Protein AF-A0A915MHI9-F1 (afdb_monomer_lite)

Organism: Meloidogyne javanica (NCBI:txid6303)

Sequence (144 aa):
MTSDWVANRLLLVGNRALMQIQLDQLQQDSATTISPKRLFQLSMGAQDAKQLIFDPFTNTAILLTKNGSLLALNLNNGSETNLELTTGCLKQKTITSIVGEFIWNRAASPQLYALTWNGLMELKLGSDNCPEVNVNWEMFGGTL

Foldseek 3Di:
DPCPPDDQWDWDAAPQFIWIFGVVQVPPDDDDPGDTHTQEGHDPQQNAFDDWDAWPLQRWIWTAGPQQWIWIARSVVRDIDTQVVQAQCCPPWRFPDKDFADDPPDPDTTFIWTQTPVAIWGDDRNYSDIDGDDDPCVVVVDDD

pLDDT: mean 84.62, std 13.31, range [30.89, 95.94]

Radius of gyration: 17.32 Å; chains: 1; bounding box: 49×43×46 Å

Structure (mmCIF, N/CA/C/O backbone):
data_AF-A0A915MHI9-F1
#
_entry.id   AF-A0A915MHI9-F1
#
loop_
_atom_site.group_PDB
_atom_site.id
_atom_site.type_symbol
_atom_site.label_atom_id
_atom_site.label_alt_id
_atom_site.label_comp_id
_atom_site.label_asym_id
_atom_site.label_entity_id
_atom_site.label_seq_id
_atom_site.pdbx_PDB_ins_code
_atom_site.Cartn_x
_atom_site.Cartn_y
_atom_site.Cartn_z
_atom_site.occupancy
_atom_site.B_iso_or_equiv
_atom_site.auth_seq_id
_atom_site.auth_comp_id
_atom_site.auth_asym_id
_atom_site.auth_atom_id
_atom_site.pdbx_PDB_model_num
ATOM 1 N N . MET A 1 1 ? -5.800 30.569 2.174 1.00 32.75 1 MET A N 1
ATOM 2 C CA . MET A 1 1 ? -5.710 29.222 1.576 1.00 32.75 1 MET A CA 1
ATOM 3 C C . MET A 1 1 ? -4.619 28.478 2.315 1.00 32.75 1 MET A C 1
ATOM 5 O O . MET A 1 1 ? -3.452 28.609 1.979 1.00 32.75 1 MET A O 1
ATOM 9 N N . THR A 1 2 ? -4.982 27.825 3.411 1.00 30.89 2 THR A N 1
ATOM 10 C CA . THR A 1 2 ? -4.089 26.924 4.138 1.00 30.89 2 THR A CA 1
ATOM 11 C C . THR A 1 2 ? -3.989 25.619 3.359 1.00 30.89 2 THR A C 1
ATOM 13 O O . THR A 1 2 ? -4.965 25.157 2.776 1.00 30.89 2 THR A O 1
ATOM 16 N N . SER A 1 3 ? -2.780 25.077 3.294 1.00 35.47 3 SER A N 1
ATOM 17 C CA . SER A 1 3 ? -2.458 23.783 2.704 1.00 35.47 3 SER A CA 1
ATOM 18 C C . SER A 1 3 ? -3.251 22.659 3.394 1.00 35.47 3 SER A C 1
ATOM 20 O O . SER A 1 3 ? -2.765 22.053 4.342 1.00 35.47 3 SER A O 1
ATOM 22 N N . ASP A 1 4 ? -4.452 22.360 2.898 1.00 41.31 4 ASP A N 1
ATOM 23 C CA . ASP A 1 4 ? -5.300 21.215 3.292 1.00 41.31 4 ASP A CA 1
ATOM 24 C C . ASP A 1 4 ? -4.775 19.857 2.768 1.00 41.31 4 ASP A C 1
ATOM 26 O O . ASP A 1 4 ? -5.463 18.839 2.811 1.00 41.31 4 ASP A O 1
ATOM 30 N N . TRP A 1 5 ? -3.573 19.825 2.184 1.00 46.56 5 TRP A N 1
ATOM 31 C CA . TRP A 1 5 ? -3.235 18.800 1.191 1.00 46.56 5 TRP A CA 1
ATOM 32 C C . TRP A 1 5 ? -2.634 17.516 1.761 1.00 46.56 5 TRP A C 1
ATOM 34 O O . TRP A 1 5 ? -2.478 16.552 1.018 1.00 46.56 5 TRP A O 1
ATOM 44 N N . VAL A 1 6 ? -2.344 17.432 3.062 1.00 54.94 6 VAL A N 1
ATOM 45 C CA . VAL A 1 6 ? -1.810 16.192 3.644 1.00 54.94 6 VAL A CA 1
ATOM 46 C C . VAL A 1 6 ? -2.464 15.916 4.992 1.00 54.94 6 VAL A C 1
ATOM 48 O O . VAL A 1 6 ? -2.006 16.362 6.034 1.00 54.94 6 VAL A O 1
ATOM 51 N N . ALA A 1 7 ? -3.565 15.166 4.926 1.00 60.69 7 ALA A N 1
ATOM 52 C CA . ALA A 1 7 ? -4.145 14.371 6.004 1.00 60.69 7 ALA A CA 1
ATOM 53 C C . ALA A 1 7 ? -4.250 15.057 7.384 1.00 60.69 7 ALA A C 1
ATOM 55 O O . ALA A 1 7 ? -3.417 14.843 8.260 1.00 60.69 7 ALA A O 1
ATOM 56 N N . ASN A 1 8 ? -5.386 15.716 7.656 1.00 76.88 8 ASN A N 1
ATOM 57 C CA . ASN A 1 8 ? -5.801 16.097 9.022 1.00 76.88 8 ASN A CA 1
ATOM 58 C C . ASN A 1 8 ? -6.204 14.877 9.892 1.00 76.88 8 ASN A C 1
ATOM 60 O O . ASN A 1 8 ? -7.083 14.926 10.753 1.00 76.88 8 ASN A O 1
ATOM 64 N N . ARG A 1 9 ? -5.608 13.716 9.617 1.00 83.81 9 ARG A N 1
ATOM 65 C CA . ARG A 1 9 ? -5.910 12.460 10.287 1.00 83.81 9 ARG A CA 1
ATOM 66 C C . ARG A 1 9 ? -4.714 11.526 10.307 1.00 83.81 9 ARG A C 1
ATOM 68 O O . ARG A 1 9 ? -3.982 11.418 9.328 1.00 83.81 9 ARG A O 1
ATOM 75 N N . LEU A 1 10 ? -4.603 10.767 11.387 1.00 87.50 10 LEU A N 1
ATOM 76 C CA . LEU A 1 10 ? -3.726 9.610 11.490 1.00 87.50 10 LEU A CA 1
ATOM 77 C C . LEU A 1 10 ? -4.542 8.344 11.221 1.00 87.50 10 LEU A C 1
ATOM 79 O O . LEU A 1 10 ? -5.592 8.139 11.834 1.00 87.50 10 LEU A O 1
ATOM 83 N N . LEU A 1 11 ? -4.059 7.497 10.314 1.00 91.00 11 LEU A N 1
ATOM 84 C CA . LEU A 1 11 ? -4.634 6.181 10.049 1.00 91.00 11 LEU A CA 1
ATOM 85 C C . LEU A 1 11 ? -3.812 5.106 10.753 1.00 91.00 11 LEU A C 1
ATOM 87 O O . LEU A 1 11 ? -2.584 5.123 10.720 1.00 91.00 11 LEU A O 1
ATOM 91 N N . LEU A 1 12 ? -4.506 4.169 11.386 1.00 89.44 12 LEU A N 1
ATOM 92 C CA . LEU A 1 12 ? -3.918 3.096 12.178 1.00 89.44 12 LEU A CA 1
ATOM 93 C C . LEU A 1 12 ? -4.581 1.778 11.802 1.00 89.44 12 LEU A C 1
ATOM 95 O O . LEU A 1 12 ? -5.796 1.723 11.621 1.00 89.44 12 LEU A O 1
ATOM 99 N N . VAL A 1 13 ? -3.801 0.704 11.745 1.00 90.50 13 VAL A N 1
ATOM 100 C CA . VAL A 1 13 ? -4.336 -0.650 11.599 1.00 90.50 13 VAL A CA 1
ATOM 101 C C . VAL A 1 13 ? -4.079 -1.413 12.887 1.00 90.50 13 VAL A C 1
ATOM 103 O O . VAL A 1 13 ? -2.950 -1.492 13.359 1.00 90.50 13 VAL A O 1
ATOM 106 N N . GLY A 1 14 ? -5.136 -1.964 13.472 1.00 85.44 14 GLY A N 1
ATOM 107 C CA . GLY A 1 14 ? -5.048 -2.724 14.714 1.00 85.44 14 GLY A CA 1
ATOM 108 C C . GLY A 1 14 ? -6.324 -3.511 14.958 1.00 85.44 14 GLY A C 1
ATOM 109 O O . GLY A 1 14 ? -7.402 -3.096 14.538 1.00 85.44 14 GLY A O 1
ATOM 110 N N . ASN A 1 15 ? -6.209 -4.675 15.600 1.00 84.62 15 ASN A N 1
ATOM 111 C CA . ASN A 1 15 ? -7.344 -5.565 15.877 1.00 84.62 15 ASN A CA 1
ATOM 112 C C . ASN A 1 15 ? -8.214 -5.854 14.637 1.00 84.62 15 ASN A C 1
ATOM 114 O O . ASN A 1 15 ? -9.439 -5.951 14.733 1.00 84.62 15 ASN A O 1
ATOM 118 N N . ARG A 1 16 ? -7.572 -6.000 13.465 1.00 88.06 16 ARG A N 1
ATOM 119 C CA . ARG A 1 16 ? -8.225 -6.223 12.162 1.00 88.06 16 ARG A CA 1
ATOM 120 C C . ARG A 1 16 ? -9.171 -5.093 11.745 1.00 88.06 16 ARG A C 1
ATOM 122 O O . ARG A 1 16 ? -10.142 -5.333 11.041 1.00 88.06 16 ARG A O 1
ATOM 129 N N . ALA A 1 17 ? -8.929 -3.875 12.194 1.00 91.56 17 ALA A N 1
ATOM 130 C CA . ALA A 1 17 ? -9.712 -2.717 11.809 1.00 91.56 17 ALA A CA 1
ATOM 131 C C . ALA A 1 17 ? -8.793 -1.618 11.289 1.00 91.56 17 ALA A C 1
ATOM 133 O O . ALA A 1 17 ? -7.703 -1.407 11.828 1.00 91.56 17 ALA A O 1
ATOM 134 N N . LEU A 1 18 ? -9.271 -0.892 10.278 1.00 93.19 18 LEU A N 1
ATOM 135 C CA . LEU A 1 18 ? -8.727 0.420 9.966 1.00 93.19 18 LEU A CA 1
ATOM 136 C C . LEU A 1 18 ? -9.373 1.424 10.920 1.00 93.19 18 LEU A C 1
ATOM 138 O O . LEU A 1 18 ? -10.599 1.502 11.035 1.00 93.19 18 LEU A O 1
ATOM 142 N N . MET A 1 19 ? -8.541 2.173 11.625 1.00 92.50 19 MET A N 1
ATOM 143 C CA . MET A 1 19 ? -8.935 3.175 12.6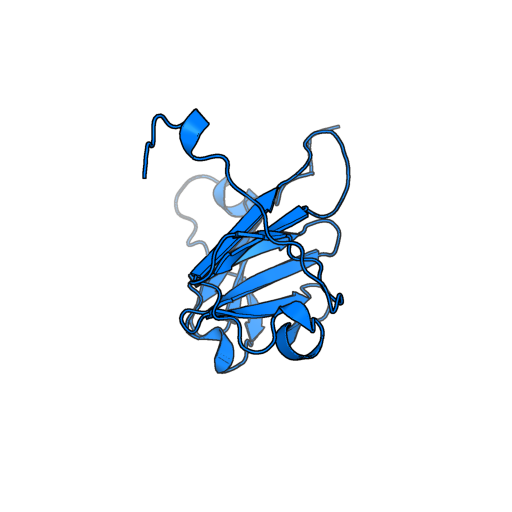03 1.00 92.50 19 MET A CA 1
ATOM 144 C C . MET A 1 19 ? -8.366 4.534 12.209 1.00 92.50 19 MET A C 1
ATOM 146 O O . MET A 1 19 ? -7.355 4.626 11.514 1.00 92.50 19 MET A O 1
ATOM 150 N N . GLN A 1 20 ? -9.020 5.590 12.674 1.00 91.56 20 GLN A N 1
ATOM 151 C CA . GLN A 1 20 ? -8.653 6.968 12.403 1.00 91.56 20 GLN A CA 1
ATOM 152 C C . GLN A 1 20 ? -8.643 7.790 13.690 1.00 91.56 20 GLN A C 1
ATOM 154 O O . GLN A 1 20 ? -9.551 7.680 14.512 1.00 91.56 20 GLN A O 1
ATOM 159 N N . ILE A 1 21 ? -7.654 8.667 13.813 1.00 88.44 21 ILE A N 1
ATOM 160 C CA . ILE A 1 21 ? -7.620 9.762 14.785 1.00 88.44 21 ILE A CA 1
ATOM 161 C C . ILE A 1 21 ? -7.638 11.070 13.990 1.00 88.44 21 ILE A C 1
ATOM 163 O O . ILE A 1 21 ? -6.865 11.201 13.044 1.00 88.44 21 ILE A O 1
ATOM 167 N N . GLN A 1 22 ? -8.512 12.017 14.336 1.00 85.62 22 GLN A N 1
ATOM 168 C CA . GLN A 1 22 ? -8.476 13.360 13.738 1.00 85.62 22 GLN A CA 1
ATOM 169 C C . GLN A 1 22 ? -7.397 14.187 14.437 1.00 85.62 22 GLN A C 1
ATOM 171 O O . GLN A 1 22 ? -7.354 14.189 15.667 1.00 85.62 22 GLN A O 1
ATOM 176 N N . LEU A 1 23 ? -6.530 14.881 13.694 1.00 81.75 23 LEU A N 1
ATOM 177 C CA . LEU A 1 23 ? -5.418 15.607 14.327 1.00 81.75 23 LEU A CA 1
ATOM 178 C C . LEU A 1 23 ? -5.902 16.835 15.113 1.00 81.75 23 LEU A C 1
ATOM 180 O O . LEU A 1 23 ? -5.287 17.167 16.121 1.00 81.75 23 LEU A O 1
ATOM 184 N N . ASP A 1 24 ? -7.051 17.421 14.762 1.00 78.88 24 ASP A N 1
ATOM 185 C CA . ASP A 1 24 ? -7.695 18.482 15.558 1.00 78.88 24 ASP A CA 1
ATOM 186 C C . ASP A 1 24 ? -7.978 18.044 17.010 1.00 78.88 24 ASP A C 1
ATOM 188 O O . ASP A 1 24 ? -7.951 18.858 17.930 1.00 78.88 24 ASP A O 1
ATOM 192 N N . GLN A 1 25 ? -8.211 16.744 17.241 1.00 73.75 25 GLN A N 1
ATOM 193 C CA . GLN A 1 25 ? -8.407 16.192 18.589 1.00 73.75 25 GLN A CA 1
ATOM 194 C C . GLN A 1 25 ? -7.110 16.167 19.406 1.00 73.75 25 GLN A C 1
ATOM 196 O O . GLN A 1 25 ? -7.172 16.123 20.630 1.00 73.75 25 GLN A O 1
ATOM 201 N N . LEU A 1 26 ? -5.947 16.182 18.745 1.00 72.38 26 LEU A N 1
ATOM 202 C CA . LEU A 1 26 ? -4.634 16.216 19.394 1.00 72.38 26 LEU A CA 1
ATOM 203 C C . LEU A 1 26 ? -4.241 17.632 19.832 1.00 72.38 26 LEU A C 1
ATOM 205 O O . LEU A 1 26 ? -3.399 17.779 20.711 1.00 72.38 26 LEU A O 1
ATOM 209 N N . GLN A 1 27 ? -4.818 18.662 19.207 1.00 70.31 27 GLN A N 1
ATOM 210 C CA . GLN A 1 27 ? -4.497 20.068 19.473 1.00 70.31 27 GLN A CA 1
ATOM 211 C C . GLN A 1 27 ? -5.282 20.658 20.654 1.00 70.31 27 GLN A C 1
ATOM 213 O O . GLN A 1 27 ? -4.983 21.764 21.096 1.00 70.31 27 GLN A O 1
ATOM 218 N N . GLN A 1 28 ? -6.288 19.946 21.170 1.00 66.62 28 GLN A N 1
ATOM 219 C CA . GLN A 1 28 ? -7.035 20.367 22.353 1.00 66.62 28 GLN A CA 1
ATOM 220 C C . GLN A 1 28 ? -6.278 19.929 23.613 1.00 66.62 28 GLN A C 1
ATOM 222 O O . GLN A 1 28 ? -6.213 18.743 23.932 1.00 66.62 28 GLN A O 1
ATOM 227 N N . ASP A 1 29 ? -5.675 20.909 24.288 1.00 56.25 29 ASP A N 1
ATOM 228 C CA . ASP A 1 29 ? -4.782 20.745 25.434 1.00 56.25 29 ASP A CA 1
ATOM 229 C C . ASP A 1 29 ? -5.344 19.865 26.568 1.00 56.25 29 ASP A C 1
ATOM 231 O O . ASP A 1 29 ? -6.452 20.064 27.060 1.00 56.25 29 ASP A O 1
ATOM 235 N N . SER A 1 30 ? -4.456 18.998 27.067 1.00 55.34 30 SER A N 1
ATOM 236 C CA . SER A 1 30 ? -4.409 18.439 28.428 1.00 55.34 30 SER A CA 1
ATOM 237 C C . SER A 1 30 ? -5.544 17.485 28.847 1.00 55.34 30 SER A C 1
ATOM 239 O O . SER A 1 30 ? -6.593 17.900 29.322 1.00 55.34 30 SER A O 1
ATOM 241 N N . ALA A 1 31 ? -5.253 16.177 28.824 1.00 54.62 31 ALA A N 1
ATOM 242 C CA . ALA A 1 31 ? -6.035 15.079 29.426 1.00 54.62 31 ALA A CA 1
ATOM 243 C C . ALA A 1 31 ? -7.212 14.481 28.627 1.00 54.62 31 ALA A C 1
ATOM 245 O O . ALA A 1 31 ? -8.048 13.776 29.197 1.00 54.62 31 ALA A O 1
ATOM 246 N N . THR A 1 32 ? -7.263 14.644 27.305 1.00 62.38 32 THR A N 1
ATOM 247 C CA . THR A 1 32 ? -8.220 13.897 26.476 1.00 62.38 32 THR A CA 1
ATOM 248 C C . THR A 1 32 ? -7.684 12.501 26.143 1.00 62.38 32 THR A C 1
ATOM 250 O O . THR A 1 32 ? -6.664 12.320 25.479 1.00 62.38 32 THR A O 1
ATOM 253 N N . THR A 1 33 ? -8.380 11.461 26.610 1.00 73.38 33 THR A N 1
ATOM 254 C CA . THR A 1 33 ? -8.182 10.097 26.104 1.00 73.38 33 THR A CA 1
ATOM 255 C C . THR A 1 33 ? -8.588 10.062 24.631 1.00 73.38 33 THR A C 1
ATOM 257 O O . THR A 1 33 ? -9.774 10.032 24.301 1.00 73.38 33 THR A O 1
ATOM 260 N N . ILE A 1 34 ? -7.606 10.077 23.731 1.00 76.56 34 ILE A N 1
ATOM 261 C CA . ILE A 1 34 ? -7.843 9.979 22.290 1.00 76.56 34 ILE A CA 1
ATOM 262 C C . 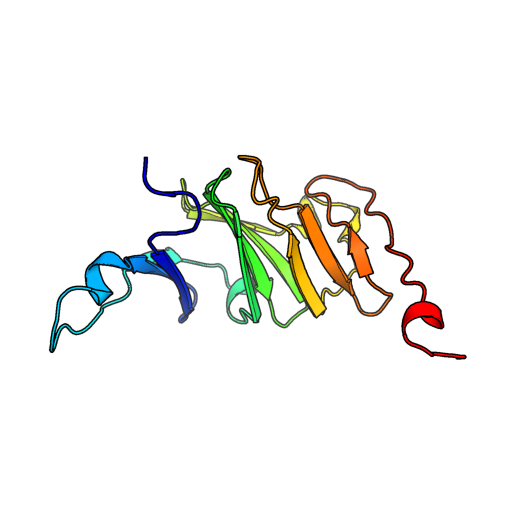ILE A 1 34 ? -8.284 8.551 21.971 1.00 76.56 34 ILE A C 1
ATOM 264 O O . ILE A 1 34 ? -7.504 7.606 22.070 1.00 76.56 34 ILE A O 1
ATOM 268 N N . SER A 1 35 ? -9.551 8.396 21.592 1.00 82.06 35 SER A N 1
ATOM 269 C CA . SER A 1 35 ? -10.115 7.107 21.190 1.00 82.06 35 SER A CA 1
ATOM 270 C C . SER A 1 35 ? -10.140 7.009 19.663 1.00 82.06 35 SER A C 1
ATOM 272 O O . SER A 1 35 ? -10.875 7.769 19.028 1.00 82.06 35 SER A O 1
ATOM 274 N N . PRO A 1 36 ? -9.374 6.088 19.046 1.00 88.50 36 PRO A N 1
ATOM 275 C CA . PRO A 1 36 ? -9.411 5.894 17.603 1.00 88.50 36 PRO A CA 1
ATOM 276 C C . PRO A 1 36 ? -10.818 5.513 17.132 1.00 88.50 36 PRO A C 1
ATOM 278 O O . PRO A 1 36 ? -11.435 4.575 17.642 1.00 88.50 36 PRO A O 1
ATOM 281 N N . LYS A 1 37 ? -11.323 6.209 16.114 1.00 90.19 37 LYS A N 1
ATOM 282 C CA . LYS A 1 37 ? -12.585 5.865 15.459 1.00 90.19 37 LYS A CA 1
ATOM 283 C C . LYS A 1 37 ? -12.347 4.713 14.491 1.00 90.19 37 LYS A C 1
ATOM 285 O O . LYS A 1 37 ? -11.560 4.842 13.558 1.00 90.19 37 LYS A O 1
ATOM 290 N N . ARG A 1 38 ? -13.067 3.602 14.654 1.00 92.88 38 ARG A N 1
ATOM 291 C CA . ARG A 1 38 ? -13.095 2.531 13.647 1.00 92.88 38 ARG A CA 1
ATOM 292 C C . ARG A 1 38 ? -13.731 3.054 12.355 1.00 92.88 38 ARG A C 1
ATOM 294 O O . ARG A 1 38 ? -14.842 3.576 12.395 1.00 92.88 38 ARG A O 1
ATOM 301 N N . LEU A 1 39 ? -13.040 2.884 11.231 1.00 92.19 39 LEU A N 1
ATOM 302 C CA . LEU A 1 39 ? -13.585 3.144 9.900 1.00 92.19 39 LEU A CA 1
ATOM 303 C C . LEU A 1 39 ? -14.313 1.905 9.376 1.00 92.19 39 LEU A C 1
ATOM 305 O O . LEU A 1 39 ? -15.504 1.974 9.097 1.00 92.19 39 LEU A O 1
ATOM 309 N N . PHE A 1 40 ? -13.625 0.763 9.299 1.00 94.25 40 PHE A N 1
ATOM 310 C CA . PHE A 1 40 ? -14.211 -0.514 8.880 1.00 94.25 40 PHE A CA 1
ATOM 311 C C . PHE A 1 40 ? -13.356 -1.708 9.318 1.00 94.25 40 PHE A C 1
ATOM 313 O O . PHE A 1 40 ? -12.217 -1.562 9.774 1.00 94.25 40 PHE A O 1
ATOM 320 N N . GLN A 1 41 ? -13.956 -2.894 9.219 1.00 93.50 41 GLN A N 1
ATOM 321 C CA . GLN A 1 41 ? -13.324 -4.173 9.516 1.00 93.50 41 GLN A CA 1
ATOM 322 C C . GLN A 1 41 ? -12.515 -4.642 8.301 1.00 93.50 41 GLN A C 1
ATOM 324 O O . GLN A 1 41 ? -13.026 -4.648 7.186 1.00 93.50 41 GLN A O 1
ATOM 329 N N . LEU A 1 42 ? -11.274 -5.049 8.534 1.00 92.81 42 LEU A N 1
ATOM 330 C CA . LEU A 1 42 ? -10.383 -5.617 7.529 1.00 92.81 42 LEU A CA 1
ATOM 331 C C . LEU A 1 42 ? -10.500 -7.143 7.498 1.00 92.81 42 LEU A C 1
ATOM 333 O O . LEU A 1 42 ? -10.916 -7.774 8.482 1.00 92.81 42 LEU A O 1
ATOM 337 N N . SER A 1 43 ? -10.105 -7.740 6.375 1.00 90.62 43 SER A N 1
ATOM 338 C CA . SER A 1 43 ? -10.089 -9.194 6.220 1.00 90.62 43 SER A CA 1
ATOM 339 C C . SER A 1 43 ? -9.015 -9.864 7.089 1.00 90.62 43 SER A C 1
ATOM 341 O O . SER A 1 43 ? -8.173 -9.223 7.725 1.00 90.62 43 SER A O 1
ATOM 343 N N . MET A 1 44 ? -9.007 -11.201 7.099 1.00 85.00 44 MET A N 1
ATOM 344 C CA . MET A 1 44 ? -7.923 -11.957 7.734 1.00 85.00 44 MET A CA 1
ATOM 345 C C . MET A 1 44 ? -6.569 -11.776 7.033 1.00 85.00 44 MET A C 1
ATOM 347 O O . MET A 1 44 ? -5.546 -12.000 7.666 1.00 85.00 44 MET A O 1
ATOM 351 N N . GLY A 1 45 ? -6.527 -11.360 5.765 1.00 78.06 45 GLY A N 1
ATOM 352 C CA . GLY A 1 45 ? -5.256 -11.086 5.086 1.00 78.06 45 GLY A CA 1
ATOM 353 C C . GLY A 1 45 ? -4.542 -9.855 5.651 1.00 78.06 45 GLY A C 1
ATOM 354 O O . GLY A 1 45 ? -3.319 -9.783 5.643 1.00 78.06 45 GLY A O 1
ATOM 355 N N . ALA A 1 46 ? -5.300 -8.912 6.211 1.00 79.69 46 ALA A N 1
ATOM 356 C CA . ALA A 1 46 ? -4.805 -7.625 6.685 1.00 79.69 46 ALA A CA 1
ATOM 357 C C . ALA A 1 46 ? -4.294 -7.619 8.141 1.00 79.69 46 ALA A C 1
ATOM 359 O O . ALA A 1 46 ? -3.869 -6.567 8.623 1.00 79.69 46 ALA A O 1
ATOM 360 N N . GLN A 1 47 ? -4.358 -8.745 8.874 1.00 70.44 47 GLN A N 1
ATOM 361 C CA . GLN A 1 47 ? -4.002 -8.773 10.310 1.00 70.44 47 GLN A CA 1
ATOM 362 C C . GLN A 1 47 ? -2.544 -8.392 10.572 1.00 70.44 47 GLN A C 1
ATOM 364 O O . GLN A 1 47 ? -2.211 -7.867 11.632 1.00 70.44 47 GLN A O 1
ATOM 369 N N . ASP A 1 48 ? -1.688 -8.633 9.589 1.00 78.38 48 ASP A N 1
ATOM 370 C CA . ASP A 1 48 ? -0.262 -8.397 9.660 1.00 78.38 48 ASP A CA 1
ATOM 371 C C . ASP A 1 48 ? 0.126 -7.137 8.890 1.00 78.38 48 ASP A C 1
ATOM 373 O O . ASP A 1 48 ? 0.986 -7.166 8.019 1.00 78.38 48 ASP A O 1
ATOM 377 N N . ALA A 1 49 ? -0.516 -6.011 9.183 1.00 88.12 49 ALA A N 1
ATOM 378 C CA . ALA A 1 49 ? -0.130 -4.724 8.617 1.00 88.12 49 ALA A CA 1
ATOM 379 C C . ALA A 1 49 ? 1.356 -4.417 8.881 1.00 88.12 49 ALA A C 1
ATOM 381 O O . ALA A 1 49 ? 1.831 -4.513 10.014 1.00 88.12 49 ALA A O 1
ATOM 382 N N . LYS A 1 50 ? 2.085 -4.041 7.829 1.00 92.81 50 LYS A N 1
ATOM 383 C CA . LYS A 1 50 ? 3.501 -3.660 7.880 1.00 92.81 50 LYS A CA 1
ATOM 384 C C . LYS A 1 50 ? 3.701 -2.188 7.536 1.00 92.81 50 LYS A C 1
ATOM 386 O O . LYS A 1 50 ? 4.405 -1.487 8.254 1.00 92.81 50 LYS A O 1
ATOM 391 N N . GLN A 1 51 ? 3.104 -1.728 6.440 1.00 94.69 51 GLN A N 1
ATOM 392 C CA . GLN A 1 51 ? 3.183 -0.339 5.979 1.00 94.69 51 GLN A CA 1
ATOM 393 C C . GLN A 1 51 ? 1.834 0.100 5.419 1.00 94.69 51 GLN A C 1
ATOM 395 O O . GLN A 1 51 ? 1.092 -0.713 4.873 1.00 94.69 51 GLN A O 1
ATOM 400 N N . LEU A 1 52 ? 1.535 1.390 5.542 1.00 93.69 52 LEU A N 1
ATOM 401 C CA . LEU A 1 52 ? 0.326 2.003 5.010 1.00 93.69 52 LEU A CA 1
ATOM 402 C C . LEU A 1 52 ? 0.710 3.294 4.286 1.00 93.69 52 LEU A C 1
ATOM 404 O O . LEU A 1 52 ? 1.355 4.157 4.879 1.00 93.69 52 LEU A O 1
ATOM 408 N N . ILE A 1 53 ? 0.294 3.436 3.031 1.00 93.06 53 ILE A N 1
ATOM 409 C CA . ILE A 1 53 ? 0.389 4.688 2.273 1.00 93.06 53 ILE A CA 1
ATOM 410 C C . ILE A 1 53 ? -1.027 5.176 2.014 1.00 93.06 53 ILE A C 1
ATOM 412 O O . ILE A 1 53 ? -1.865 4.410 1.554 1.00 93.06 53 ILE A O 1
ATOM 416 N N . PHE A 1 54 ? -1.307 6.441 2.303 1.00 91.56 54 PHE A N 1
ATOM 417 C CA . PHE A 1 54 ? -2.623 7.026 2.077 1.00 91.56 54 PHE A CA 1
ATOM 418 C C . PHE A 1 54 ? -2.595 7.964 0.871 1.00 91.56 54 PHE A C 1
ATOM 420 O O . PHE A 1 54 ? -1.844 8.934 0.872 1.00 91.56 54 PHE A O 1
ATOM 427 N N . ASP A 1 55 ? -3.432 7.688 -0.127 1.00 90.56 55 ASP A N 1
ATOM 428 C CA . ASP A 1 55 ? -3.709 8.592 -1.238 1.00 90.56 55 ASP A CA 1
ATOM 429 C C . ASP A 1 55 ? -4.939 9.468 -0.910 1.00 90.56 55 ASP A C 1
ATOM 431 O O . ASP A 1 55 ? -6.075 8.970 -0.912 1.00 90.56 55 ASP A O 1
ATOM 435 N N . PRO A 1 56 ? -4.749 10.775 -0.640 1.00 86.06 56 PRO A N 1
ATOM 436 C CA . PRO A 1 56 ? -5.843 11.687 -0.332 1.00 86.06 56 PRO A CA 1
ATOM 437 C C . PRO A 1 56 ? -6.744 11.995 -1.529 1.00 86.06 56 PRO A C 1
ATOM 439 O O . PRO A 1 56 ? -7.898 12.362 -1.317 1.00 86.06 56 PRO A O 1
ATOM 442 N N . PHE A 1 57 ? -6.270 11.825 -2.766 1.00 87.12 57 PHE A N 1
ATOM 443 C CA . PHE A 1 57 ? -7.020 12.201 -3.968 1.00 87.12 57 PHE A CA 1
ATOM 444 C C . PHE A 1 57 ? -8.054 11.149 -4.358 1.00 87.12 57 PHE A C 1
ATOM 446 O O . PHE A 1 57 ? -9.153 11.485 -4.792 1.00 87.12 57 PHE A O 1
ATOM 453 N N . THR A 1 58 ? -7.730 9.872 -4.155 1.00 89.75 58 THR A N 1
ATOM 454 C CA . THR A 1 58 ? -8.672 8.759 -4.356 1.00 89.75 58 THR A CA 1
ATOM 455 C C . THR A 1 58 ? -9.348 8.314 -3.060 1.00 89.75 58 THR A C 1
ATOM 457 O O . THR A 1 58 ? -10.215 7.439 -3.084 1.00 89.75 58 THR A O 1
ATOM 460 N N . ASN A 1 59 ? -8.955 8.898 -1.921 1.00 91.12 59 ASN A N 1
ATOM 461 C CA . ASN A 1 59 ? -9.345 8.468 -0.579 1.00 91.12 59 ASN A CA 1
ATOM 462 C C . ASN A 1 59 ? -9.134 6.953 -0.377 1.00 91.12 59 ASN A C 1
ATOM 464 O O . ASN A 1 59 ? -9.979 6.248 0.179 1.00 91.12 59 ASN A O 1
ATOM 468 N N . THR A 1 60 ? -8.000 6.452 -0.869 1.00 92.81 60 THR A N 1
ATOM 469 C CA . THR A 1 60 ? -7.624 5.037 -0.814 1.00 92.81 60 THR A CA 1
ATOM 470 C C . THR A 1 60 ? -6.334 4.890 -0.024 1.00 92.81 60 THR A C 1
ATOM 472 O O . THR A 1 60 ? -5.391 5.653 -0.212 1.00 92.81 60 THR A O 1
ATOM 475 N N . ALA A 1 61 ? -6.269 3.911 0.872 1.00 93.88 61 ALA A N 1
ATOM 476 C CA . ALA A 1 61 ? -5.029 3.542 1.538 1.00 93.88 61 ALA A CA 1
ATOM 477 C C . ALA A 1 61 ? -4.498 2.222 0.971 1.00 93.88 61 ALA A C 1
ATOM 479 O O . ALA A 1 61 ? -5.246 1.264 0.806 1.00 93.88 61 ALA A O 1
ATOM 480 N N . ILE A 1 62 ? -3.205 2.171 0.675 1.00 95.44 62 ILE A N 1
ATOM 481 C CA . ILE A 1 62 ? -2.504 0.968 0.242 1.00 95.44 62 ILE A CA 1
ATOM 482 C C . ILE A 1 62 ? -1.836 0.358 1.464 1.00 95.44 62 ILE A C 1
ATOM 484 O O . ILE A 1 62 ? -0.941 0.958 2.062 1.00 95.44 62 ILE A O 1
ATOM 488 N N . LEU A 1 63 ? -2.300 -0.825 1.844 1.00 95.69 63 LEU A N 1
ATOM 489 C CA . LEU A 1 63 ? -1.806 -1.585 2.977 1.00 95.69 63 LEU A CA 1
ATOM 490 C C . LEU A 1 63 ? -0.881 -2.698 2.483 1.00 95.69 63 LEU A C 1
ATOM 492 O O . LEU A 1 63 ? -1.316 -3.597 1.767 1.00 95.69 63 LEU A O 1
ATOM 496 N N . LEU A 1 64 ? 0.379 -2.653 2.909 1.00 95.94 64 LEU A N 1
ATOM 497 C CA . LEU A 1 64 ? 1.315 -3.765 2.790 1.00 95.94 64 LEU A CA 1
ATOM 498 C C . LEU A 1 64 ? 1.206 -4.653 4.023 1.00 95.94 64 LEU A C 1
ATOM 500 O O . LEU A 1 64 ? 1.347 -4.180 5.154 1.00 95.94 64 LEU A O 1
ATOM 504 N N . THR A 1 65 ? 1.008 -5.944 3.801 1.00 93.88 65 THR A N 1
ATOM 505 C CA . THR A 1 65 ? 0.949 -6.973 4.841 1.00 93.88 65 THR A CA 1
ATOM 506 C C . THR A 1 65 ? 2.323 -7.637 5.035 1.00 93.88 65 THR A C 1
ATOM 508 O O . THR A 1 65 ? 3.196 -7.557 4.171 1.00 93.88 65 THR A O 1
ATOM 511 N N . LYS A 1 66 ? 2.573 -8.315 6.165 1.00 90.88 66 LYS A N 1
ATOM 512 C CA . LYS A 1 66 ? 3.877 -8.954 6.448 1.00 90.88 66 LYS A CA 1
ATOM 513 C C . LYS A 1 66 ? 4.200 -10.105 5.498 1.00 90.88 66 LYS A C 1
ATOM 515 O O . LYS A 1 66 ? 5.376 -10.374 5.285 1.00 90.88 66 LYS A O 1
ATOM 520 N N . ASN A 1 67 ? 3.188 -10.768 4.936 1.00 90.06 67 ASN A N 1
ATOM 521 C CA . ASN A 1 67 ? 3.377 -11.795 3.906 1.00 90.06 67 ASN A CA 1
ATOM 522 C C . ASN A 1 67 ? 3.685 -11.201 2.516 1.00 90.06 67 ASN A C 1
ATOM 524 O O . ASN A 1 67 ? 3.927 -11.956 1.580 1.00 90.06 67 ASN A O 1
ATOM 528 N N . GLY A 1 68 ? 3.708 -9.871 2.386 1.00 92.88 68 GLY A N 1
ATOM 529 C CA . GLY A 1 68 ? 4.120 -9.171 1.175 1.00 92.88 68 GLY A CA 1
ATOM 530 C C . GLY A 1 68 ? 3.021 -8.943 0.142 1.00 92.88 68 GLY A C 1
ATOM 531 O O . GLY A 1 68 ? 3.342 -8.566 -0.982 1.00 92.88 68 GLY A O 1
ATOM 532 N N . SER A 1 69 ? 1.755 -9.141 0.513 1.00 92.56 69 SER A N 1
ATOM 533 C CA . SER A 1 69 ? 0.605 -8.783 -0.319 1.00 92.56 69 SER A CA 1
ATOM 534 C C . SER A 1 69 ? 0.236 -7.306 -0.157 1.00 92.56 69 SER A C 1
ATOM 536 O O . SER A 1 69 ? 0.478 -6.682 0.881 1.00 92.56 69 SER A O 1
ATOM 538 N N . LEU A 1 70 ? -0.382 -6.741 -1.195 1.00 95.06 70 LEU A N 1
ATOM 539 C CA . LEU A 1 70 ? -0.891 -5.372 -1.184 1.00 95.06 70 LEU A CA 1
ATOM 540 C C . LEU A 1 70 ? -2.417 -5.366 -1.221 1.00 95.06 70 LEU A C 1
ATOM 542 O O . LEU A 1 70 ? -3.038 -5.979 -2.090 1.00 95.06 70 LEU A O 1
ATOM 546 N N . LEU A 1 71 ? -3.018 -4.628 -0.295 1.00 95.25 71 LEU A N 1
ATOM 547 C CA . LEU A 1 71 ? -4.459 -4.427 -0.216 1.00 95.25 71 LEU A CA 1
ATOM 548 C C . LEU A 1 71 ? -4.776 -2.953 -0.468 1.00 95.25 71 LEU A C 1
ATOM 550 O O . LEU A 1 71 ? -4.221 -2.073 0.189 1.00 95.25 71 LEU A O 1
ATOM 554 N N . ALA A 1 72 ? -5.686 -2.677 -1.396 1.00 95.31 72 ALA A N 1
ATOM 555 C CA . ALA A 1 72 ? -6.282 -1.360 -1.556 1.00 95.31 72 ALA A CA 1
ATOM 556 C C . ALA A 1 72 ? -7.510 -1.244 -0.649 1.00 95.31 72 ALA A C 1
ATOM 558 O O . ALA A 1 72 ? -8.434 -2.054 -0.717 1.00 95.31 72 ALA A O 1
ATOM 559 N N . LEU A 1 73 ? -7.503 -0.226 0.202 1.00 95.44 73 LEU A N 1
ATOM 560 C CA . LEU A 1 73 ? -8.530 0.072 1.186 1.00 95.44 73 LEU A CA 1
ATOM 561 C C . LEU A 1 73 ? -9.251 1.347 0.752 1.00 95.44 73 LEU A C 1
ATOM 563 O O . LEU A 1 73 ? -8.689 2.434 0.855 1.00 95.44 73 LEU A O 1
ATOM 567 N N . ASN A 1 74 ? -10.480 1.241 0.260 1.00 94.56 74 ASN A N 1
ATOM 568 C CA . ASN A 1 74 ? -11.266 2.403 -0.149 1.00 94.56 74 ASN A CA 1
ATOM 569 C C . ASN A 1 74 ? -12.007 2.975 1.066 1.00 94.56 74 ASN A C 1
ATOM 571 O O . ASN A 1 74 ? -12.908 2.342 1.618 1.00 94.56 74 ASN A O 1
ATOM 575 N N . LEU A 1 75 ? -11.636 4.183 1.495 1.00 93.12 75 LEU A N 1
ATOM 576 C CA . LEU A 1 75 ? -12.197 4.798 2.701 1.00 93.12 75 LEU A CA 1
ATOM 577 C C . LEU A 1 75 ? -13.571 5.444 2.460 1.00 93.12 75 LEU A C 1
ATOM 579 O O . LEU A 1 75 ? -14.222 5.819 3.432 1.00 93.12 75 LEU A O 1
ATOM 583 N N . ASN A 1 76 ? -14.028 5.572 1.208 1.00 91.75 76 ASN A N 1
ATOM 584 C CA . ASN A 1 76 ? -15.365 6.098 0.910 1.00 91.75 76 ASN A CA 1
ATOM 585 C C . ASN A 1 76 ? -16.463 5.075 1.217 1.00 91.75 76 ASN A C 1
ATOM 587 O O . ASN A 1 76 ? -17.528 5.441 1.705 1.00 91.75 76 ASN A O 1
ATOM 591 N N . ASN A 1 77 ? -16.215 3.800 0.915 1.00 93.88 77 ASN A N 1
ATOM 592 C CA . ASN A 1 77 ? -17.207 2.725 1.027 1.00 93.88 77 ASN A CA 1
ATOM 593 C C . ASN A 1 77 ? -16.769 1.577 1.956 1.00 93.88 77 ASN A C 1
ATOM 595 O O . ASN A 1 77 ? -17.543 0.649 2.176 1.00 93.88 77 ASN A O 1
ATOM 599 N N . GLY A 1 78 ? -15.548 1.624 2.495 1.00 91.81 78 GLY A N 1
ATOM 600 C CA . GLY A 1 78 ? -15.002 0.596 3.379 1.00 91.81 78 GLY A CA 1
ATOM 601 C C . GLY A 1 78 ? -14.647 -0.716 2.679 1.00 91.81 78 GLY A C 1
ATOM 602 O O . GLY A 1 78 ? -14.571 -1.747 3.345 1.00 91.81 78 GLY A O 1
ATOM 603 N N . SER A 1 79 ? -14.461 -0.712 1.354 1.00 92.44 79 SER A N 1
ATOM 604 C CA . SER A 1 79 ? -14.102 -1.921 0.611 1.00 92.44 79 SER A CA 1
ATOM 605 C C . SER A 1 79 ? -12.601 -2.198 0.654 1.00 92.44 79 SER A C 1
ATOM 607 O O . SER A 1 79 ? -11.787 -1.293 0.469 1.00 92.44 79 SER A O 1
ATOM 609 N N . GLU A 1 80 ? -12.247 -3.471 0.793 1.00 94.00 80 GLU A N 1
ATOM 610 C CA . GLU A 1 80 ? -10.882 -3.985 0.688 1.00 94.00 80 GLU A CA 1
ATOM 611 C C . GLU A 1 80 ? -10.735 -4.777 -0.618 1.00 94.00 80 GLU A C 1
ATOM 613 O O . GLU A 1 80 ? -11.596 -5.583 -0.964 1.00 94.00 80 GLU A O 1
ATOM 618 N N . THR A 1 81 ? -9.653 -4.552 -1.362 1.00 94.12 81 THR A N 1
ATOM 619 C CA . THR A 1 81 ? -9.344 -5.278 -2.601 1.00 94.12 81 THR A CA 1
ATOM 620 C C . THR A 1 81 ? -7.908 -5.774 -2.570 1.00 94.12 81 THR A C 1
ATOM 622 O O . THR A 1 81 ? -6.989 -4.985 -2.362 1.00 94.12 81 THR A O 1
ATOM 625 N N . ASN A 1 82 ? -7.698 -7.068 -2.822 1.00 93.69 82 ASN A N 1
ATOM 626 C CA . ASN A 1 82 ? -6.355 -7.602 -3.025 1.00 93.69 82 ASN A CA 1
ATOM 627 C C . ASN A 1 82 ? -5.833 -7.174 -4.403 1.00 93.69 82 ASN A C 1
ATOM 629 O O . ASN A 1 82 ? -6.410 -7.534 -5.431 1.00 93.69 82 ASN A O 1
ATOM 633 N N . LEU A 1 83 ? -4.743 -6.407 -4.415 1.00 94.12 83 LEU A N 1
ATOM 634 C CA . LEU A 1 83 ? -4.182 -5.836 -5.634 1.00 94.12 83 LEU A CA 1
ATOM 635 C C . LEU A 1 83 ? -3.522 -6.876 -6.543 1.00 94.12 83 LEU A C 1
ATOM 637 O O . LEU A 1 83 ? -3.429 -6.632 -7.741 1.00 94.12 83 LEU A O 1
ATOM 641 N N . GLU A 1 84 ? -3.143 -8.051 -6.037 1.00 91.69 84 GLU A N 1
ATOM 642 C CA . GLU A 1 84 ? -2.654 -9.159 -6.876 1.00 91.69 84 GLU A CA 1
ATOM 643 C C . GLU A 1 84 ? -3.731 -9.679 -7.847 1.00 91.69 84 GLU A C 1
ATOM 645 O O . GLU A 1 84 ? -3.411 -10.230 -8.903 1.00 91.69 84 GLU A O 1
ATOM 650 N N . LEU A 1 85 ? -5.015 -9.491 -7.513 1.00 91.25 85 LEU A N 1
ATOM 651 C CA . LEU A 1 85 ? -6.141 -9.916 -8.353 1.00 91.25 85 LEU A CA 1
ATOM 652 C C . LEU A 1 85 ? -6.404 -8.956 -9.515 1.00 91.25 85 LEU A C 1
ATOM 654 O O . LEU A 1 85 ? -6.962 -9.366 -10.530 1.00 91.25 85 LEU A O 1
ATOM 658 N N . THR A 1 86 ? -6.027 -7.687 -9.362 1.00 91.56 86 THR A N 1
ATOM 659 C CA . THR A 1 86 ? -6.341 -6.617 -10.319 1.00 91.56 86 THR A CA 1
ATOM 660 C C . THR A 1 86 ? -5.111 -6.056 -11.023 1.00 91.56 86 THR A C 1
ATOM 662 O O . THR A 1 86 ? -5.254 -5.406 -12.050 1.00 91.56 86 THR A O 1
ATOM 665 N N . THR A 1 87 ? -3.908 -6.305 -10.503 1.00 91.75 87 THR A N 1
ATOM 666 C CA . THR A 1 87 ? -2.644 -5.774 -11.025 1.00 91.75 87 THR A CA 1
ATOM 667 C C . THR A 1 87 ? -1.740 -6.939 -11.411 1.00 91.75 87 THR A C 1
ATOM 669 O O . THR A 1 87 ? -1.096 -7.550 -10.556 1.00 91.75 87 THR A O 1
ATOM 672 N N . GLY A 1 88 ? -1.701 -7.278 -12.703 1.00 88.62 88 GLY A N 1
ATOM 673 C CA . GLY A 1 88 ? -1.023 -8.478 -13.198 1.00 88.62 88 GLY A CA 1
ATOM 674 C C . GLY A 1 88 ? 0.460 -8.547 -12.836 1.00 88.62 88 GLY A C 1
ATOM 675 O O . GLY A 1 88 ? 0.956 -9.628 -12.526 1.00 88.62 88 GLY A O 1
ATOM 676 N N . CYS A 1 89 ? 1.139 -7.400 -12.764 1.00 88.31 89 CYS A N 1
ATOM 677 C CA . CYS A 1 89 ? 2.560 -7.332 -12.424 1.00 88.31 89 CYS A CA 1
ATOM 678 C C . CYS A 1 89 ? 2.883 -7.735 -10.969 1.00 88.31 89 CYS A C 1
ATOM 680 O O . CYS A 1 89 ? 4.041 -8.006 -10.651 1.00 88.31 89 CYS A O 1
ATOM 682 N N . LEU A 1 90 ? 1.878 -7.764 -10.083 1.00 90.19 90 LEU A N 1
ATOM 683 C CA . LEU A 1 90 ? 2.022 -8.198 -8.691 1.00 90.19 90 LEU A CA 1
ATOM 684 C C . LEU A 1 90 ? 1.894 -9.715 -8.529 1.00 90.19 90 LEU A C 1
ATOM 686 O O . LEU A 1 90 ? 2.243 -10.246 -7.475 1.00 90.19 90 LEU A O 1
ATOM 690 N N . LYS A 1 91 ? 1.410 -10.433 -9.552 1.00 87.31 91 LYS A N 1
ATOM 691 C CA . LYS A 1 91 ? 1.260 -11.888 -9.476 1.00 87.31 91 LYS A CA 1
ATOM 692 C C . LYS A 1 91 ? 2.610 -12.529 -9.167 1.00 87.31 91 LYS A C 1
ATOM 694 O O . LYS A 1 91 ? 3.590 -12.304 -9.872 1.00 87.31 91 LYS A O 1
ATOM 699 N N . GLN A 1 92 ? 2.634 -13.352 -8.118 1.00 82.56 92 GLN A N 1
ATOM 700 C CA . GLN A 1 92 ? 3.825 -14.081 -7.660 1.00 82.56 92 GLN A CA 1
ATOM 701 C C . GLN A 1 92 ? 4.995 -13.181 -7.217 1.00 82.56 92 GLN A C 1
ATOM 703 O O . GLN A 1 92 ? 6.134 -13.642 -7.140 1.00 82.56 92 GLN A O 1
ATOM 708 N N . LYS A 1 93 ? 4.741 -11.905 -6.901 1.00 87.81 93 LYS A N 1
ATOM 709 C CA . LYS A 1 93 ? 5.730 -11.018 -6.282 1.00 87.81 93 LYS A CA 1
ATOM 710 C C . LYS A 1 93 ? 5.482 -10.947 -4.781 1.00 87.81 93 LYS A C 1
ATOM 712 O O . LYS A 1 93 ? 4.358 -10.758 -4.337 1.00 87.81 93 LYS A O 1
ATOM 717 N N . THR A 1 94 ? 6.550 -11.036 -3.998 1.00 91.94 94 THR A N 1
ATOM 718 C CA . THR A 1 94 ? 6.506 -10.749 -2.561 1.00 91.94 94 THR A CA 1
ATOM 719 C C . THR A 1 94 ? 7.063 -9.353 -2.331 1.00 91.94 94 THR A C 1
ATOM 721 O O . THR A 1 94 ? 8.262 -9.119 -2.520 1.00 91.94 94 THR A O 1
ATOM 724 N N . ILE A 1 95 ? 6.190 -8.423 -1.942 1.00 94.38 95 ILE A N 1
ATOM 725 C CA . ILE A 1 95 ? 6.566 -7.033 -1.687 1.00 94.38 95 ILE A CA 1
ATOM 726 C C . ILE A 1 95 ? 7.170 -6.918 -0.288 1.00 94.38 95 ILE A C 1
ATOM 728 O O . ILE A 1 95 ? 6.609 -7.383 0.701 1.00 94.38 95 ILE A O 1
ATOM 732 N N . THR A 1 96 ? 8.337 -6.293 -0.185 1.00 94.94 96 THR A N 1
ATOM 733 C CA . THR A 1 96 ? 9.046 -6.103 1.084 1.00 94.94 96 THR A CA 1
ATOM 734 C C . THR A 1 96 ? 8.861 -4.694 1.631 1.00 94.94 96 THR A C 1
ATOM 736 O O . THR A 1 96 ? 8.839 -4.526 2.850 1.00 94.94 96 THR A O 1
ATOM 739 N N . SER A 1 97 ? 8.692 -3.691 0.772 1.00 95.69 97 SER A N 1
ATOM 740 C CA . SER A 1 97 ? 8.402 -2.312 1.166 1.00 95.69 97 SER A CA 1
ATOM 741 C C . SER A 1 97 ? 7.670 -1.582 0.049 1.00 95.69 97 SER A C 1
ATOM 743 O O . SER A 1 97 ? 7.859 -1.895 -1.123 1.00 95.69 97 SER A O 1
ATOM 745 N N . ILE A 1 98 ? 6.886 -0.572 0.407 1.00 95.94 98 ILE A N 1
ATOM 746 C CA . ILE A 1 98 ? 6.273 0.367 -0.532 1.00 95.94 98 ILE A CA 1
ATOM 747 C C . ILE A 1 98 ? 6.699 1.796 -0.211 1.00 95.94 98 ILE A C 1
ATOM 749 O O . ILE A 1 98 ? 6.910 2.144 0.952 1.00 95.94 98 ILE A O 1
ATOM 753 N N . VAL A 1 99 ? 6.826 2.619 -1.248 1.00 93.75 99 VAL A N 1
ATOM 754 C CA . VAL A 1 99 ? 7.107 4.055 -1.149 1.00 93.75 99 VAL A CA 1
ATOM 755 C C . VAL A 1 99 ? 6.142 4.796 -2.065 1.00 93.75 99 VAL A C 1
ATOM 757 O O . VAL A 1 99 ? 5.865 4.346 -3.174 1.00 93.75 99 VAL A O 1
ATOM 760 N N . GLY A 1 100 ? 5.615 5.918 -1.584 1.00 91.69 100 GLY A N 1
ATOM 761 C CA . GLY A 1 100 ? 4.759 6.811 -2.353 1.00 91.69 100 GLY A CA 1
ATOM 762 C C . GLY A 1 100 ? 5.453 8.150 -2.522 1.00 91.69 100 GLY A C 1
ATOM 763 O O . GLY A 1 100 ? 5.821 8.781 -1.533 1.00 91.69 100 GLY A O 1
ATOM 764 N N . GLU A 1 101 ? 5.637 8.572 -3.763 1.00 90.06 101 GLU A N 1
ATOM 765 C CA . GLU A 1 101 ? 6.183 9.874 -4.115 1.00 90.06 101 GLU A CA 1
ATOM 766 C C . GLU A 1 101 ? 5.033 10.856 -4.357 1.00 90.06 101 GLU A C 1
ATOM 768 O O . GLU A 1 101 ? 4.224 10.680 -5.271 1.00 90.06 101 GLU A O 1
ATOM 773 N N . PHE A 1 102 ? 4.962 11.898 -3.528 1.00 84.00 102 PHE A N 1
ATOM 774 C CA . PHE A 1 102 ? 3.985 12.974 -3.661 1.00 84.00 102 PHE A CA 1
ATOM 775 C C . PHE A 1 102 ? 4.640 14.192 -4.301 1.00 84.00 102 PHE A C 1
ATOM 777 O O . PHE A 1 102 ? 5.593 14.762 -3.768 1.00 84.00 102 PHE A O 1
ATOM 784 N N . ILE A 1 103 ? 4.096 14.622 -5.436 1.00 79.62 103 ILE A N 1
ATOM 785 C CA . ILE A 1 103 ? 4.576 15.807 -6.141 1.00 79.62 103 ILE A CA 1
ATOM 786 C C . ILE A 1 103 ? 3.994 17.052 -5.457 1.00 79.62 103 ILE A C 1
ATOM 788 O O . ILE A 1 103 ? 2.797 17.316 -5.542 1.00 79.62 103 ILE A O 1
ATOM 792 N N . TRP A 1 104 ? 4.846 17.834 -4.788 1.00 67.12 104 TRP A N 1
ATOM 793 C CA . TRP A 1 104 ? 4.425 18.926 -3.892 1.00 67.12 104 TRP A CA 1
ATOM 794 C C . TRP A 1 104 ? 3.600 20.040 -4.560 1.00 67.12 104 TRP A C 1
ATOM 796 O O . TRP A 1 104 ? 2.829 20.723 -3.892 1.00 67.12 104 TRP A O 1
ATOM 806 N N . ASN A 1 105 ? 3.752 20.237 -5.870 1.00 74.50 105 ASN A N 1
ATOM 807 C CA . ASN A 1 105 ? 3.104 21.306 -6.630 1.00 74.50 105 ASN A CA 1
ATOM 808 C C . ASN A 1 105 ? 1.930 20.818 -7.496 1.00 74.50 105 ASN A C 1
ATOM 810 O O . ASN A 1 105 ? 1.459 21.565 -8.356 1.00 74.50 105 ASN A O 1
ATOM 814 N N . ARG A 1 106 ? 1.453 19.580 -7.302 1.00 76.94 106 ARG A N 1
ATOM 815 C CA . ARG A 1 106 ? 0.365 19.011 -8.105 1.00 76.94 106 ARG A CA 1
ATOM 816 C C . ARG A 1 106 ? -0.648 18.265 -7.243 1.00 76.94 106 ARG A C 1
ATOM 818 O O . ARG A 1 106 ? -0.296 17.395 -6.459 1.00 76.94 106 ARG A O 1
ATOM 825 N N . ALA A 1 107 ? -1.927 18.555 -7.468 1.00 80.81 107 ALA A N 1
ATOM 826 C CA . ALA A 1 107 ? -3.036 17.793 -6.906 1.00 80.81 107 ALA A CA 1
ATOM 827 C C . ALA A 1 107 ? -3.219 16.470 -7.678 1.00 80.81 107 ALA A C 1
ATOM 829 O O . ALA A 1 107 ? -4.053 16.382 -8.579 1.00 80.81 107 ALA A O 1
ATOM 830 N N . ALA A 1 108 ? -2.375 15.476 -7.399 1.00 85.94 108 ALA A N 1
ATOM 831 C CA . ALA A 1 108 ? -2.401 14.174 -8.059 1.00 85.94 108 ALA A CA 1
ATOM 832 C C . ALA A 1 108 ? -2.038 13.042 -7.093 1.00 85.94 108 ALA A C 1
ATOM 834 O O . ALA A 1 108 ? -1.226 13.233 -6.187 1.00 85.94 108 ALA A O 1
ATOM 835 N N . SER A 1 109 ? -2.614 11.860 -7.333 1.00 88.44 109 SER A N 1
ATOM 836 C CA . SER A 1 109 ? -2.265 10.628 -6.622 1.00 88.44 109 SER A CA 1
ATOM 837 C C . SER A 1 109 ? -0.755 10.379 -6.634 1.00 88.44 109 SER A C 1
ATOM 839 O O . SER A 1 109 ? -0.096 10.692 -7.633 1.00 88.44 109 SER A O 1
ATOM 841 N N . PRO A 1 110 ? -0.199 9.811 -5.550 1.00 89.94 110 PRO A N 1
ATOM 842 C CA . PRO A 1 110 ? 1.224 9.540 -5.473 1.00 89.94 110 PRO A CA 1
ATOM 843 C C . PRO A 1 110 ? 1.642 8.517 -6.524 1.00 89.94 110 PRO A C 1
ATOM 845 O O . PRO A 1 110 ? 0.929 7.544 -6.784 1.00 89.94 110 PRO A O 1
ATOM 848 N N . GLN A 1 111 ? 2.843 8.696 -7.065 1.00 92.38 111 GLN A N 1
ATOM 849 C CA . GLN A 1 111 ? 3.505 7.626 -7.794 1.00 92.38 111 GLN A CA 1
ATOM 850 C C . GLN A 1 111 ? 3.960 6.574 -6.781 1.00 92.38 111 GLN A C 1
ATOM 852 O O . GLN A 1 111 ? 4.601 6.902 -5.783 1.00 92.38 111 GLN A O 1
ATOM 857 N N . LEU A 1 112 ? 3.616 5.310 -7.012 1.00 94.62 112 LEU A N 1
ATOM 858 C CA . LEU A 1 112 ? 3.967 4.227 -6.100 1.00 94.62 112 LEU A CA 1
ATOM 859 C C . LEU A 1 112 ? 5.171 3.451 -6.626 1.00 94.62 112 LEU A C 1
ATOM 861 O O . LEU A 1 112 ? 5.281 3.170 -7.819 1.00 94.62 112 LEU A O 1
ATOM 865 N N . TYR A 1 113 ? 6.032 3.048 -5.701 1.00 95.50 113 TYR A N 1
ATOM 866 C CA . TYR A 1 113 ? 7.137 2.134 -5.937 1.00 95.50 113 TYR A CA 1
ATOM 867 C C . TYR A 1 113 ? 7.068 0.995 -4.931 1.00 95.50 113 TYR A C 1
ATOM 869 O O . TYR A 1 113 ? 6.708 1.191 -3.766 1.00 95.50 113 TYR A O 1
ATOM 877 N N . ALA A 1 114 ? 7.426 -0.200 -5.380 1.00 95.19 114 ALA A N 1
ATOM 878 C CA . ALA A 1 114 ? 7.455 -1.387 -4.550 1.00 95.19 114 ALA A CA 1
ATOM 879 C C . ALA A 1 114 ? 8.845 -2.019 -4.603 1.00 95.19 114 ALA A C 1
ATOM 881 O O . ALA A 1 114 ? 9.379 -2.297 -5.677 1.00 95.19 114 ALA A O 1
ATOM 882 N N . LEU A 1 115 ? 9.428 -2.249 -3.431 1.00 95.06 115 LEU A N 1
ATOM 883 C CA . LEU A 1 115 ? 10.619 -3.067 -3.288 1.00 95.06 115 LEU A CA 1
ATOM 884 C C . LEU A 1 115 ? 10.186 -4.526 -3.189 1.00 95.06 115 LEU A C 1
ATOM 886 O O . LEU A 1 115 ? 9.330 -4.881 -2.377 1.00 95.06 115 LEU A O 1
ATOM 890 N N . THR A 1 116 ? 10.793 -5.369 -4.007 1.00 92.25 116 THR A N 1
ATOM 891 C CA . THR A 1 116 ? 10.618 -6.821 -3.992 1.00 92.25 116 THR A CA 1
ATOM 892 C C . THR A 1 116 ? 11.953 -7.490 -3.692 1.00 92.25 116 THR A C 1
ATOM 894 O O . THR A 1 116 ? 12.996 -6.837 -3.686 1.00 92.25 116 THR A O 1
ATOM 897 N N . TRP A 1 117 ? 11.948 -8.807 -3.494 1.00 84.19 117 TRP A N 1
ATOM 898 C CA . TRP A 1 117 ? 13.191 -9.587 -3.432 1.00 84.19 117 TRP A CA 1
ATOM 899 C C . TRP A 1 117 ? 14.051 -9.486 -4.700 1.00 84.19 117 TRP A C 1
ATOM 901 O O . TRP A 1 117 ? 15.259 -9.676 -4.620 1.00 84.19 117 TRP A O 1
ATOM 911 N N . ASN A 1 118 ? 13.449 -9.156 -5.846 1.00 83.50 118 ASN A N 1
ATOM 912 C CA . ASN A 1 118 ? 14.132 -9.117 -7.139 1.00 83.50 118 ASN A CA 1
ATOM 913 C C . ASN A 1 118 ? 14.537 -7.698 -7.562 1.00 83.50 118 ASN A C 1
ATOM 915 O O . ASN A 1 118 ? 15.077 -7.527 -8.648 1.00 83.50 118 ASN A O 1
ATOM 919 N N . GLY A 1 119 ? 14.265 -6.685 -6.737 1.00 89.12 119 GLY A N 1
ATOM 920 C CA . GLY A 1 119 ? 14.569 -5.293 -7.055 1.00 89.12 119 GLY A CA 1
ATOM 921 C C . GLY A 1 119 ? 13.394 -4.348 -6.843 1.00 89.12 119 GLY A C 1
ATOM 922 O O . GLY A 1 119 ? 12.334 -4.725 -6.328 1.00 89.12 119 GLY A O 1
ATOM 923 N N . LEU A 1 120 ? 13.625 -3.093 -7.217 1.00 92.88 120 LEU A N 1
ATOM 924 C CA . LEU A 1 120 ? 12.667 -1.999 -7.126 1.00 92.88 120 LEU A CA 1
ATOM 925 C C . LEU A 1 120 ? 11.852 -1.915 -8.420 1.00 92.88 120 LEU A C 1
ATOM 927 O O . LEU A 1 120 ? 12.409 -2.012 -9.509 1.00 92.88 120 LEU A O 1
ATOM 931 N N . MET A 1 121 ? 10.546 -1.699 -8.309 1.00 94.00 121 MET A N 1
ATOM 932 C CA . MET A 1 121 ? 9.653 -1.541 -9.458 1.00 94.00 121 MET A CA 1
ATOM 933 C C . MET A 1 121 ? 8.690 -0.376 -9.267 1.00 94.00 121 MET A C 1
ATOM 935 O O . MET A 1 121 ? 8.261 -0.076 -8.150 1.00 94.00 121 MET A O 1
ATOM 939 N N . GLU A 1 122 ? 8.329 0.261 -10.375 1.00 94.56 122 GLU A N 1
ATOM 940 C CA . GLU A 1 122 ? 7.257 1.246 -10.431 1.00 94.56 122 GLU A CA 1
ATOM 941 C C . GLU A 1 122 ? 5.908 0.519 -10.373 1.00 94.56 122 GLU A C 1
ATOM 943 O O . GLU A 1 122 ? 5.593 -0.311 -11.228 1.00 94.56 122 GLU A O 1
ATOM 948 N N . LEU A 1 123 ? 5.089 0.826 -9.370 1.00 92.69 123 LEU A N 1
ATOM 949 C CA . LEU A 1 123 ? 3.803 0.174 -9.172 1.00 92.69 123 LEU A CA 1
ATOM 950 C C . LEU A 1 123 ? 2.688 0.943 -9.888 1.00 92.69 123 LEU A C 1
ATOM 952 O O . LEU A 1 123 ? 2.221 1.979 -9.416 1.00 92.69 123 LEU A O 1
ATOM 956 N N . LYS A 1 124 ? 2.209 0.381 -11.001 1.00 89.06 124 LYS A N 1
ATOM 957 C CA . LYS A 1 124 ? 1.033 0.872 -11.732 1.00 89.06 124 LYS A CA 1
ATOM 958 C C . LYS A 1 124 ? -0.170 -0.002 -11.410 1.00 89.06 124 LYS A C 1
ATOM 960 O O . LYS A 1 124 ? -0.309 -1.095 -11.953 1.00 89.06 124 LYS A O 1
ATOM 965 N N . LEU A 1 125 ? -1.031 0.470 -10.512 1.00 88.12 125 LEU A N 1
ATOM 966 C CA . LEU A 1 125 ? -2.242 -0.256 -10.122 1.00 88.12 125 LEU A CA 1
ATOM 967 C C . LEU A 1 125 ? -3.129 -0.519 -11.348 1.00 88.12 125 LEU A C 1
ATOM 969 O O . LEU A 1 125 ? -3.354 0.380 -12.156 1.00 88.12 125 LEU A O 1
ATOM 973 N N . GLY A 1 126 ? -3.620 -1.751 -11.492 1.00 86.62 126 GLY A N 1
ATOM 974 C CA . GLY A 1 126 ? -4.431 -2.160 -12.646 1.00 86.62 126 GLY A CA 1
ATOM 975 C C . GLY A 1 126 ? -3.642 -2.464 -13.926 1.00 86.62 126 GLY A C 1
ATOM 976 O O . GLY A 1 126 ? -4.247 -2.811 -14.935 1.00 86.62 126 GLY A O 1
ATOM 977 N N . SER A 1 127 ? -2.311 -2.335 -13.909 1.00 88.19 127 SER A N 1
ATOM 978 C CA . SER A 1 127 ? -1.444 -2.665 -15.045 1.00 88.19 127 SER A CA 1
ATOM 979 C C . SER A 1 127 ? -0.927 -4.102 -14.962 1.00 88.19 127 SER A C 1
ATOM 981 O O . SER A 1 127 ? -0.601 -4.609 -13.884 1.00 88.19 127 SER A O 1
ATOM 983 N N . ASP A 1 128 ? -0.768 -4.743 -16.118 1.00 88.25 128 ASP A N 1
ATOM 984 C CA . ASP A 1 128 ? -0.053 -6.019 -16.236 1.00 88.25 128 ASP A CA 1
ATOM 985 C C . ASP A 1 128 ? 1.469 -5.839 -16.252 1.00 88.25 128 ASP A C 1
ATOM 987 O O . ASP A 1 128 ? 2.207 -6.764 -15.920 1.00 88.25 128 ASP A O 1
ATOM 991 N N . ASN A 1 129 ? 1.945 -4.642 -16.601 1.00 89.81 129 ASN A N 1
ATOM 992 C CA . ASN A 1 129 ? 3.365 -4.331 -16.689 1.00 89.81 129 ASN A CA 1
ATOM 993 C C . ASN A 1 129 ? 3.756 -3.253 -15.673 1.00 89.81 129 ASN A C 1
ATOM 995 O O . ASN A 1 129 ? 3.197 -2.150 -15.680 1.00 89.81 129 ASN A O 1
ATOM 999 N N . CYS A 1 130 ? 4.741 -3.573 -14.840 1.00 90.94 130 CYS A N 1
ATOM 1000 C CA . CYS A 1 130 ? 5.333 -2.670 -13.864 1.00 90.94 130 CYS A CA 1
ATOM 1001 C C . CYS A 1 130 ? 6.840 -2.599 -14.117 1.00 90.94 130 CYS A C 1
ATOM 1003 O O . CYS A 1 130 ? 7.533 -3.586 -13.860 1.00 90.94 130 CYS A O 1
ATOM 1005 N N . PRO A 1 131 ? 7.335 -1.477 -14.670 1.00 92.44 131 PRO A N 1
ATOM 1006 C CA . PRO A 1 131 ? 8.740 -1.328 -15.018 1.00 92.44 131 PRO A CA 1
ATOM 1007 C C . PRO A 1 131 ? 9.655 -1.514 -13.808 1.00 92.44 131 PRO A C 1
ATOM 1009 O O . PRO A 1 131 ? 9.406 -0.954 -12.738 1.00 92.44 131 PRO A O 1
ATOM 1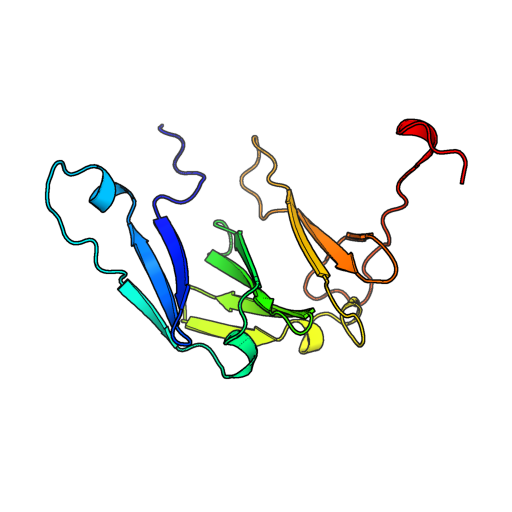012 N N . GLU A 1 132 ? 10.736 -2.264 -13.993 1.00 92.06 132 GLU A N 1
ATOM 1013 C CA . GLU A 1 132 ? 11.824 -2.307 -13.020 1.00 92.06 1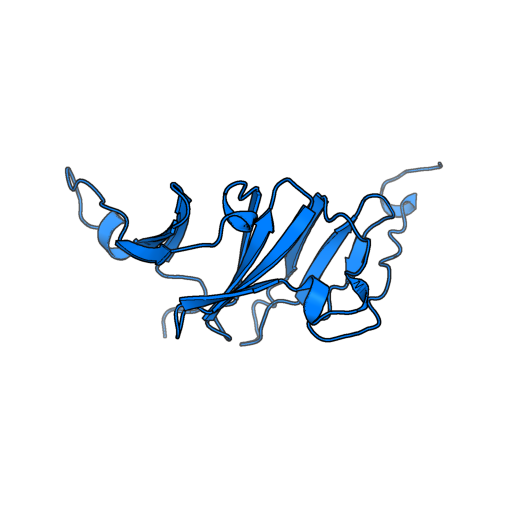32 GLU A CA 1
ATOM 1014 C C . GLU A 1 132 ? 12.579 -0.975 -13.025 1.00 92.06 132 GLU A C 1
ATOM 1016 O O . GLU A 1 132 ? 12.813 -0.362 -14.070 1.00 92.06 132 GLU A O 1
ATOM 1021 N N . VAL A 1 133 ? 12.952 -0.519 -11.834 1.00 91.38 133 VAL A N 1
ATOM 1022 C CA . VAL A 1 133 ? 13.745 0.690 -11.639 1.00 91.38 133 VAL A CA 1
ATOM 1023 C C . VAL A 1 133 ? 15.201 0.273 -11.493 1.00 91.38 133 VAL A C 1
ATOM 1025 O O . VAL A 1 133 ? 15.608 -0.274 -10.468 1.00 91.38 133 VAL A O 1
ATOM 1028 N N . ASN A 1 134 ? 15.995 0.562 -12.522 1.00 87.62 134 ASN A N 1
ATOM 1029 C CA . ASN A 1 134 ? 17.435 0.338 -12.491 1.00 87.62 134 ASN A CA 1
ATOM 1030 C C . ASN A 1 134 ? 18.114 1.427 -11.659 1.00 87.62 134 ASN A C 1
ATOM 1032 O O . ASN A 1 134 ? 18.223 2.578 -12.082 1.00 87.62 134 ASN A O 1
ATOM 1036 N N . VAL A 1 135 ? 18.581 1.052 -10.471 1.00 81.00 135 VAL A N 1
ATOM 1037 C CA . VAL A 1 135 ? 19.379 1.931 -9.616 1.00 81.00 135 VAL A CA 1
ATOM 1038 C C . VAL A 1 135 ? 20.829 1.873 -10.085 1.00 81.00 135 VAL A C 1
ATOM 1040 O O . VAL A 1 135 ? 21.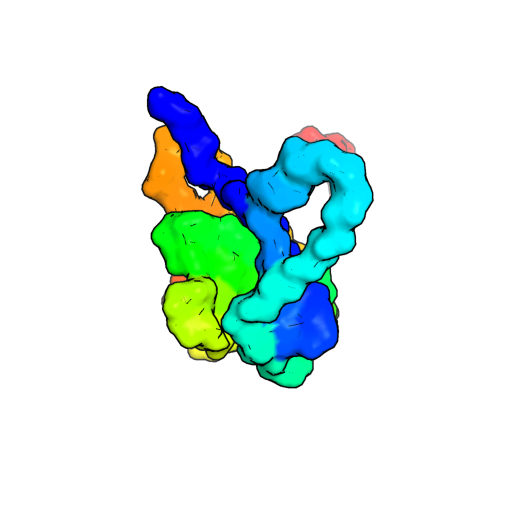447 0.810 -10.063 1.00 81.00 135 VAL A O 1
ATOM 1043 N N . ASN A 1 136 ? 21.382 3.015 -10.502 1.00 82.94 136 ASN A N 1
ATOM 1044 C CA . ASN A 1 136 ? 22.811 3.106 -10.780 1.00 82.94 136 ASN A CA 1
ATOM 1045 C C . ASN A 1 136 ? 23.594 3.151 -9.457 1.00 82.94 136 ASN A C 1
ATOM 1047 O O . ASN A 1 136 ? 23.739 4.208 -8.841 1.00 82.94 136 ASN A O 1
ATOM 1051 N N . TRP A 1 137 ? 24.103 1.996 -9.034 1.00 78.94 137 TRP A N 1
ATOM 1052 C CA . TRP A 1 137 ? 24.872 1.853 -7.798 1.00 78.94 137 TRP A CA 1
ATOM 1053 C C . TRP A 1 137 ? 26.225 2.577 -7.820 1.00 78.94 137 TRP A C 1
ATOM 1055 O O . TRP A 1 137 ? 26.729 2.933 -6.753 1.00 78.94 137 TRP A O 1
ATOM 1065 N N . GLU A 1 138 ? 26.773 2.886 -9.000 1.00 84.88 138 GLU A N 1
ATOM 1066 C CA . GLU A 1 138 ? 28.024 3.648 -9.126 1.00 84.88 138 GLU A CA 1
ATOM 1067 C C . GLU A 1 138 ? 27.890 5.052 -8.519 1.00 84.88 138 GLU A C 1
ATOM 1069 O O . GLU A 1 138 ? 28.847 5.586 -7.961 1.00 84.88 138 GLU A O 1
ATOM 1074 N N . MET A 1 139 ? 26.680 5.630 -8.53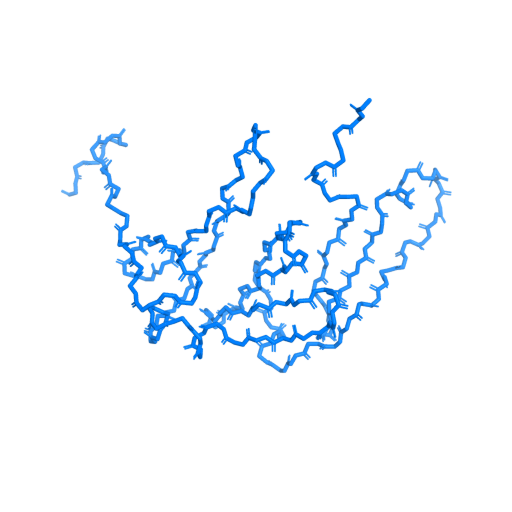3 1.00 79.38 139 MET A N 1
ATOM 1075 C CA . MET A 1 139 ? 26.402 6.930 -7.907 1.00 79.38 139 MET A CA 1
ATOM 1076 C C . MET A 1 139 ? 26.555 6.909 -6.380 1.00 79.38 139 MET A C 1
ATOM 1078 O O . MET A 1 139 ? 26.746 7.956 -5.767 1.00 79.38 139 MET A O 1
ATOM 1082 N N . PHE A 1 140 ? 26.493 5.726 -5.767 1.00 78.81 140 PHE A N 1
ATOM 1083 C CA . PHE A 1 140 ? 26.665 5.523 -4.328 1.00 78.81 140 PHE A CA 1
ATOM 1084 C C . PHE A 1 140 ? 28.054 4.968 -3.977 1.00 78.81 140 PHE A C 1
ATOM 1086 O O . PHE A 1 140 ? 28.269 4.515 -2.855 1.00 78.81 140 PHE A O 1
ATOM 1093 N N . GLY A 1 141 ? 29.002 5.004 -4.923 1.00 74.50 141 GLY A N 1
ATOM 1094 C CA . GLY A 1 141 ? 30.376 4.541 -4.720 1.00 74.50 141 GLY A CA 1
ATOM 1095 C C . GLY A 1 141 ? 30.542 3.019 -4.723 1.00 74.50 141 GLY A C 1
ATOM 1096 O O . GLY A 1 141 ? 31.579 2.526 -4.285 1.00 74.50 141 GLY A O 1
ATOM 1097 N N . GLY A 1 142 ? 29.539 2.269 -5.188 1.00 62.69 142 GLY A N 1
ATOM 1098 C CA . GLY A 1 142 ? 29.595 0.812 -5.260 1.00 62.69 142 GLY A CA 1
ATOM 1099 C C . GLY A 1 142 ? 30.183 0.315 -6.578 1.00 62.69 142 GLY A C 1
ATOM 1100 O O . GLY A 1 142 ? 29.519 0.379 -7.608 1.00 62.69 142 GLY A O 1
ATOM 1101 N N . THR A 1 143 ? 31.390 -0.246 -6.533 1.00 55.81 143 THR A N 1
ATOM 1102 C CA . THR A 1 143 ? 31.777 -1.355 -7.419 1.00 55.81 143 THR A CA 1
ATOM 1103 C C . THR A 1 143 ? 31.253 -2.642 -6.786 1.00 55.81 143 THR A C 1
ATOM 1105 O O . THR A 1 143 ? 31.633 -2.938 -5.651 1.00 55.81 143 THR A O 1
ATOM 1108 N N . LEU A 1 144 ? 30.350 -3.351 -7.472 1.00 58.03 144 LEU A N 1
ATOM 1109 C CA . LEU A 1 144 ? 29.902 -4.694 -7.075 1.00 58.03 144 LEU A CA 1
ATOM 1110 C C . LEU A 1 144 ? 31.068 -5.690 -7.059 1.00 58.03 144 LEU A C 1
ATOM 1112 O O . LEU A 1 144 ? 31.923 -5.598 -7.970 1.00 58.03 144 LEU A O 1
#

Secondary structure (DSSP, 8-state):
-----S-SEEEEEETTEEEEEEGGGTSS-S-----PEEEEE--GGGGGEEEEEEETTTTEEEEEETTS-EEEEETTTTEEEEGGGT-GGGTT--EEEEEEE--TTS--PPEEEEEETTEEEEE-TT-S---B----GGGGT---